Protein AF-A0A7S2PK74-F1 (afdb_monomer_lite)

Secondary structure (DSSP, 8-state):
-----PPPPHHHHHHHHHHHHHHHHHHHHHHH-TTS----GGGGGGGT---S-SSTTSHHHHHHHHHHHHHHHHHHHHHHHHHHHSS---GGG-HHHHHHIIIIIIHHHHHHHHHHHHHH-GGGTTS-HHHHHHHHHHHHHHHHHHHTTTTTHHHHHHHHH-GGGG--

Radius of gyration: 19.79 Å; chains: 1; bounding box: 46×53×51 Å

Structure (mmCIF, N/CA/C/O backbone):
data_AF-A0A7S2PK74-F1
#
_entry.id   AF-A0A7S2PK74-F1
#
loop_
_atom_site.group_PDB
_atom_site.id
_atom_site.type_symbol
_atom_site.label_atom_id
_atom_site.label_alt_id
_atom_site.label_comp_id
_atom_site.label_asym_id
_atom_site.label_entity_id
_atom_site.label_seq_id
_atom_site.pdbx_PDB_ins_code
_atom_site.Cartn_x
_atom_site.Cartn_y
_atom_site.Cartn_z
_atom_site.occupancy
_atom_site.B_iso_or_equiv
_atom_site.auth_seq_id
_atom_site.auth_comp_id
_atom_site.auth_asym_id
_atom_site.auth_atom_id
_atom_site.pdbx_PDB_model_num
ATOM 1 N N . MET A 1 1 ? -8.467 31.136 26.239 1.00 35.56 1 MET A N 1
ATOM 2 C CA . MET A 1 1 ? -8.627 31.002 24.775 1.00 35.56 1 MET A CA 1
ATOM 3 C C . MET A 1 1 ? -8.707 29.522 24.456 1.00 35.56 1 MET A C 1
ATOM 5 O O . MET A 1 1 ? -7.730 28.818 24.667 1.00 35.56 1 MET A O 1
ATOM 9 N N . SER A 1 2 ? -9.886 29.035 24.070 1.00 35.75 2 SER A N 1
ATOM 10 C CA . SER A 1 2 ? -10.046 27.662 23.588 1.00 35.75 2 SER A CA 1
ATOM 11 C C . SER A 1 2 ? -9.623 27.650 22.122 1.00 35.75 2 SER A C 1
ATOM 13 O O . SER A 1 2 ? -10.263 28.296 21.294 1.00 35.75 2 SER A O 1
ATOM 15 N N . PHE A 1 3 ? -8.511 26.985 21.813 1.00 38.66 3 PHE A N 1
ATOM 16 C CA . PHE A 1 3 ? -8.171 26.660 20.434 1.00 38.66 3 PHE A CA 1
ATOM 17 C C . PHE A 1 3 ? -9.100 25.530 20.006 1.00 38.66 3 PHE A C 1
ATOM 19 O O . PHE A 1 3 ? -8.771 24.355 20.139 1.00 38.66 3 PHE A O 1
ATOM 26 N N . ALA A 1 4 ? -10.294 25.890 19.540 1.00 38.31 4 ALA A N 1
ATOM 27 C CA . ALA A 1 4 ? -11.123 24.975 18.780 1.00 38.31 4 ALA A CA 1
ATOM 28 C C . ALA A 1 4 ? -10.419 24.743 17.437 1.00 38.31 4 ALA A C 1
ATOM 30 O O . ALA A 1 4 ? -10.674 25.430 16.448 1.00 38.31 4 ALA A O 1
ATOM 31 N N . THR A 1 5 ? -9.471 23.810 17.414 1.00 45.41 5 THR A N 1
ATOM 32 C CA . THR A 1 5 ? -8.984 23.218 16.175 1.00 45.41 5 THR A CA 1
ATOM 33 C C . THR A 1 5 ? -10.173 22.503 15.553 1.00 45.41 5 THR A C 1
ATOM 35 O O . THR A 1 5 ? -10.608 21.450 16.013 1.00 45.41 5 THR A O 1
ATOM 38 N N . SER A 1 6 ? -10.768 23.131 14.540 1.00 51.22 6 SER A N 1
ATOM 39 C CA . SER A 1 6 ? -11.730 22.447 13.685 1.00 51.22 6 SER A CA 1
ATOM 40 C C . SER A 1 6 ? -11.058 21.176 13.172 1.00 51.22 6 SER A C 1
ATOM 42 O O . SER A 1 6 ? -9.941 21.230 12.655 1.00 51.22 6 SER A O 1
ATOM 44 N N . ALA A 1 7 ? -11.698 20.025 13.393 1.00 55.09 7 ALA A N 1
ATOM 45 C CA . ALA A 1 7 ? -11.178 18.762 12.896 1.00 55.09 7 ALA A CA 1
ATOM 46 C C . ALA A 1 7 ? -10.938 18.909 11.382 1.00 55.09 7 ALA A C 1
ATOM 48 O O . ALA A 1 7 ? -11.832 19.409 10.682 1.00 55.09 7 ALA A O 1
ATOM 49 N N . PRO A 1 8 ? -9.747 18.547 10.869 1.00 58.41 8 PRO A N 1
ATOM 50 C CA . PRO A 1 8 ? -9.475 18.644 9.446 1.00 58.41 8 PRO A CA 1
ATOM 51 C C . PRO A 1 8 ? -10.551 17.875 8.683 1.00 58.41 8 PRO A C 1
ATOM 53 O O . PRO A 1 8 ? -10.979 16.793 9.093 1.00 58.41 8 PRO A O 1
ATOM 56 N N . LYS A 1 9 ? -11.012 18.439 7.564 1.00 75.31 9 LYS A N 1
ATOM 57 C CA . LYS A 1 9 ? -11.934 17.724 6.672 1.00 75.31 9 LYS A CA 1
ATOM 58 C C . LYS A 1 9 ? -11.283 16.388 6.298 1.00 75.31 9 LYS A C 1
ATOM 60 O O . LYS A 1 9 ? -10.078 16.365 6.073 1.00 75.31 9 LYS A O 1
ATOM 65 N N . VAL A 1 10 ? -12.057 15.306 6.174 1.00 78.31 10 VAL A N 1
ATOM 66 C CA . VAL A 1 10 ? -11.538 13.947 5.884 1.00 78.31 10 VAL A CA 1
ATOM 67 C C . VAL A 1 10 ? -10.497 13.949 4.756 1.00 78.31 10 VAL A C 1
ATOM 69 O O . VAL A 1 10 ? -9.440 13.353 4.898 1.00 78.31 10 VAL A O 1
ATOM 72 N N . ALA A 1 11 ? -10.731 14.713 3.684 1.00 81.88 11 ALA A N 1
ATOM 73 C CA . ALA A 1 11 ? -9.772 14.866 2.589 1.00 81.88 11 ALA A CA 1
ATOM 74 C C . ALA A 1 11 ? -8.403 15.434 3.024 1.00 81.88 11 ALA A C 1
ATOM 76 O O . ALA A 1 11 ? -7.372 14.959 2.568 1.00 81.88 11 ALA A O 1
ATOM 77 N N . GLN A 1 12 ? -8.370 16.422 3.923 1.00 85.25 12 GLN A N 1
ATOM 78 C CA . GLN A 1 12 ? -7.120 16.973 4.460 1.00 85.25 12 GLN A CA 1
ATOM 79 C C . GLN A 1 12 ? -6.388 15.954 5.336 1.00 85.25 12 GLN A C 1
ATOM 81 O O . GLN A 1 12 ? -5.168 15.845 5.244 1.00 85.25 12 GLN A O 1
ATOM 86 N N . ALA A 1 13 ? -7.124 15.197 6.153 1.00 86.06 13 ALA A N 1
ATOM 87 C CA . ALA A 1 13 ? -6.547 14.155 6.995 1.00 86.06 13 ALA A CA 1
ATOM 88 C C . ALA A 1 13 ? -5.954 13.013 6.149 1.00 86.06 13 ALA A C 1
ATOM 90 O O . ALA A 1 13 ? -4.824 12.598 6.393 1.00 86.06 13 ALA A O 1
ATOM 91 N N . VAL A 1 14 ? -6.659 12.587 5.093 1.00 88.81 14 VAL A N 1
ATOM 92 C CA . VAL A 1 14 ? -6.168 11.604 4.113 1.00 88.81 14 VAL A CA 1
ATOM 93 C C . VAL A 1 14 ? -4.896 12.099 3.431 1.00 88.81 14 VAL A C 1
ATOM 95 O O . VAL A 1 14 ? -3.909 11.371 3.403 1.00 88.81 14 VAL A O 1
ATOM 98 N N . THR A 1 15 ? -4.878 13.338 2.929 1.00 89.75 15 THR A N 1
ATOM 99 C CA . THR A 1 15 ? -3.690 13.910 2.272 1.00 89.75 15 THR A CA 1
ATOM 100 C C . THR A 1 15 ? -2.495 13.992 3.217 1.00 89.75 15 THR A C 1
ATOM 102 O O . THR A 1 15 ? -1.377 13.676 2.815 1.00 89.75 15 THR A O 1
ATOM 105 N N . ALA A 1 16 ? -2.715 14.391 4.473 1.00 90.06 16 ALA A N 1
ATOM 106 C CA . ALA A 1 16 ? -1.655 14.442 5.472 1.00 90.06 16 ALA A CA 1
ATOM 107 C C . ALA A 1 16 ? -1.081 13.044 5.740 1.00 90.06 16 ALA A C 1
ATOM 109 O O . ALA A 1 16 ? 0.129 12.859 5.639 1.00 90.06 16 ALA A O 1
ATOM 110 N N . THR A 1 17 ? -1.939 12.050 5.992 1.00 90.62 17 THR A N 1
ATOM 111 C CA . THR A 1 17 ? -1.521 10.655 6.198 1.00 90.62 17 THR A CA 1
ATOM 112 C C . THR A 1 17 ? -0.777 10.102 4.986 1.00 90.62 17 THR A C 1
ATOM 114 O O . THR A 1 17 ? 0.286 9.509 5.144 1.00 90.62 17 THR A O 1
ATOM 117 N N . PHE A 1 18 ? -1.282 10.351 3.777 1.00 93.12 18 PHE A N 1
ATOM 118 C CA . PHE A 1 18 ? -0.626 9.959 2.532 1.00 93.12 18 PHE A CA 1
ATOM 119 C C . PHE A 1 18 ? 0.791 10.536 2.427 1.00 93.12 18 PHE A C 1
ATOM 121 O O . PHE A 1 18 ? 1.745 9.796 2.194 1.00 93.12 18 PHE A O 1
ATOM 128 N N . ALA A 1 19 ? 0.952 11.843 2.651 1.00 92.56 19 ALA A N 1
ATOM 129 C CA . ALA A 1 19 ? 2.260 12.491 2.606 1.00 92.56 19 ALA A CA 1
ATOM 130 C C . ALA A 1 19 ? 3.213 11.938 3.678 1.00 92.56 19 ALA A C 1
ATOM 132 O O . ALA A 1 19 ? 4.395 11.718 3.398 1.00 92.56 19 ALA A O 1
ATOM 133 N N . THR A 1 20 ? 2.705 11.674 4.887 1.00 92.69 20 THR A N 1
ATOM 134 C CA . THR A 1 20 ? 3.477 11.042 5.963 1.00 92.69 20 THR A CA 1
ATOM 135 C C . THR A 1 20 ? 3.956 9.654 5.552 1.00 92.69 20 THR A C 1
ATOM 137 O O . THR A 1 20 ? 5.146 9.388 5.685 1.00 92.69 20 THR A O 1
ATOM 140 N N . TYR A 1 21 ? 3.088 8.796 5.013 1.00 90.56 21 TYR A N 1
ATOM 141 C CA . TYR A 1 21 ? 3.475 7.454 4.565 1.00 90.56 21 TYR A CA 1
ATOM 142 C C . TYR A 1 21 ? 4.489 7.491 3.430 1.00 90.56 21 TYR A C 1
ATOM 144 O O . TYR A 1 21 ? 5.529 6.851 3.541 1.00 90.56 21 TYR A O 1
ATOM 152 N N . CYS A 1 22 ? 4.265 8.315 2.405 1.00 91.50 22 CYS A N 1
ATOM 153 C CA . CYS A 1 22 ? 5.227 8.474 1.317 1.00 91.50 22 CYS A CA 1
ATOM 154 C C . CYS A 1 22 ? 6.611 8.902 1.825 1.00 91.50 22 CYS A C 1
ATOM 156 O O . CYS A 1 22 ? 7.632 8.366 1.397 1.00 91.50 22 CYS A O 1
ATOM 158 N N . THR A 1 23 ? 6.649 9.852 2.763 1.00 89.75 23 THR A N 1
ATOM 159 C CA . THR A 1 23 ? 7.903 10.348 3.345 1.00 89.75 23 THR A CA 1
ATOM 160 C C . THR A 1 23 ? 8.568 9.288 4.218 1.00 89.75 23 THR A C 1
ATOM 162 O O . THR A 1 23 ? 9.772 9.068 4.104 1.00 89.75 23 THR A O 1
ATOM 165 N N . ALA A 1 24 ? 7.799 8.617 5.077 1.00 88.38 24 ALA A N 1
ATOM 166 C CA . ALA A 1 24 ? 8.302 7.585 5.973 1.00 88.38 24 ALA A CA 1
ATOM 167 C C . ALA A 1 24 ? 8.867 6.394 5.195 1.00 88.38 24 ALA A C 1
ATOM 169 O O . ALA A 1 24 ? 9.963 5.947 5.518 1.00 88.38 24 ALA A O 1
ATOM 170 N N . ASP A 1 25 ? 8.183 5.937 4.145 1.00 86.75 25 ASP A N 1
ATOM 171 C CA . ASP A 1 25 ? 8.661 4.844 3.297 1.00 86.75 25 ASP A CA 1
ATOM 172 C C . ASP A 1 25 ? 9.900 5.237 2.498 1.00 86.75 25 ASP A C 1
ATOM 174 O O . ASP A 1 25 ? 10.844 4.458 2.379 1.00 86.75 25 ASP A O 1
ATOM 178 N N . PHE A 1 26 ? 9.941 6.452 1.950 1.00 86.88 26 PHE A N 1
ATOM 179 C CA . PHE A 1 26 ? 11.135 6.926 1.257 1.00 86.88 26 PHE A CA 1
ATOM 180 C C . PHE A 1 26 ? 12.346 6.976 2.202 1.00 86.88 26 PHE A C 1
ATOM 182 O O . PHE A 1 26 ? 13.410 6.437 1.886 1.00 86.88 26 PHE A O 1
ATOM 189 N N . LEU A 1 27 ? 12.180 7.576 3.385 1.00 86.81 27 LEU A N 1
ATOM 190 C CA . LEU A 1 27 ? 13.248 7.695 4.378 1.00 86.81 27 LEU A CA 1
ATOM 191 C C . LEU A 1 27 ? 13.661 6.338 4.950 1.00 86.81 27 LEU A C 1
ATOM 193 O O . LEU A 1 27 ? 14.856 6.090 5.103 1.00 86.81 27 LEU A O 1
ATOM 197 N N . SER A 1 28 ? 12.709 5.451 5.245 1.00 84.75 28 SER A N 1
ATOM 198 C CA . SER A 1 28 ? 13.002 4.122 5.788 1.00 84.75 28 SER A CA 1
ATOM 199 C C . SER A 1 28 ? 13.824 3.304 4.800 1.00 84.75 28 SER A C 1
ATOM 201 O O . SER A 1 28 ? 14.842 2.744 5.193 1.00 84.75 28 SER A O 1
ATOM 203 N N . ASN A 1 29 ? 13.477 3.331 3.510 1.00 83.31 29 ASN A N 1
ATOM 204 C CA . ASN A 1 29 ? 14.255 2.675 2.462 1.00 83.31 29 ASN A CA 1
ATOM 205 C C . ASN A 1 29 ? 15.679 3.234 2.370 1.00 83.31 29 ASN A C 1
ATOM 207 O O . ASN A 1 29 ? 16.637 2.470 2.259 1.00 83.31 29 ASN A O 1
ATOM 211 N N . PHE A 1 30 ? 15.831 4.559 2.446 1.00 80.12 30 PHE A N 1
ATOM 212 C CA . PHE A 1 30 ? 17.142 5.205 2.395 1.00 80.12 30 PHE A CA 1
ATOM 213 C C . PHE A 1 30 ? 18.028 4.834 3.594 1.00 80.12 30 PHE A C 1
ATOM 215 O O . PHE A 1 30 ? 19.227 4.618 3.434 1.00 80.12 30 PHE A O 1
ATOM 222 N N . ILE A 1 31 ? 17.439 4.733 4.789 1.00 83.31 31 ILE A N 1
ATOM 223 C CA . ILE A 1 31 ? 18.153 4.402 6.031 1.00 83.31 31 ILE A CA 1
ATOM 224 C C . ILE A 1 31 ? 18.468 2.905 6.121 1.00 83.31 31 ILE A C 1
ATOM 226 O O . ILE A 1 31 ? 19.569 2.538 6.523 1.00 83.31 31 ILE A O 1
ATOM 230 N N . GLN A 1 32 ? 17.513 2.038 5.777 1.00 80.75 32 GLN A N 1
ATOM 231 C CA . GLN A 1 32 ? 17.645 0.583 5.924 1.00 80.75 32 GLN A CA 1
ATOM 232 C C . GLN A 1 32 ? 18.518 -0.038 4.834 1.00 80.75 32 GLN A C 1
ATOM 234 O O . GLN A 1 32 ? 19.197 -1.033 5.084 1.00 80.75 32 GLN A O 1
ATOM 239 N N . HIS A 1 33 ? 18.540 0.557 3.640 1.00 81.31 33 HIS A N 1
ATOM 240 C CA . HIS A 1 33 ? 19.266 0.024 2.490 1.00 81.31 33 HIS A CA 1
ATOM 241 C C . HIS A 1 33 ? 20.234 1.056 1.890 1.00 81.31 33 HIS A C 1
ATOM 243 O O . HIS A 1 33 ? 20.158 1.356 0.696 1.00 81.31 33 HIS A O 1
ATOM 249 N N . PRO A 1 34 ? 21.191 1.587 2.676 1.00 71.75 34 PRO A N 1
ATOM 250 C CA . PRO A 1 34 ? 22.028 2.714 2.259 1.00 71.75 34 PRO A CA 1
ATOM 251 C C . PRO A 1 34 ? 22.946 2.385 1.070 1.00 71.75 34 PRO A C 1
ATOM 253 O O . PRO A 1 34 ? 23.380 3.281 0.350 1.00 71.75 34 PRO A O 1
ATOM 256 N N . THR A 1 35 ? 23.240 1.101 0.843 1.00 75.12 35 THR A N 1
ATOM 257 C CA . THR A 1 35 ? 24.092 0.617 -0.255 1.00 75.12 35 THR A CA 1
ATOM 258 C C . THR A 1 35 ? 23.303 0.106 -1.460 1.00 75.12 35 THR A C 1
ATOM 260 O O . THR A 1 35 ? 23.883 -0.083 -2.531 1.00 75.12 35 THR A O 1
ATOM 263 N N . GLN A 1 36 ? 21.990 -0.104 -1.328 1.00 76.00 36 GLN A N 1
ATOM 264 C CA . GLN A 1 36 ? 21.157 -0.590 -2.422 1.00 76.00 36 GLN A CA 1
ATOM 265 C C . GLN A 1 36 ? 20.718 0.593 -3.285 1.00 76.00 36 GLN A C 1
ATOM 267 O O . GLN A 1 36 ? 20.013 1.501 -2.837 1.00 76.00 36 GLN A O 1
ATOM 272 N N . LYS A 1 37 ? 21.115 0.585 -4.558 1.00 75.38 37 LYS A N 1
ATOM 273 C CA . LYS A 1 37 ? 20.616 1.553 -5.539 1.00 75.38 37 LYS A CA 1
ATOM 274 C C . LYS A 1 37 ? 19.171 1.200 -5.896 1.00 75.38 37 LYS A C 1
ATOM 276 O O . LYS A 1 37 ? 18.925 0.482 -6.855 1.00 75.38 37 LYS A O 1
ATOM 281 N N . MET A 1 38 ? 18.227 1.660 -5.078 1.00 80.81 38 MET A N 1
ATOM 282 C CA . MET A 1 38 ? 16.802 1.572 -5.392 1.00 80.81 38 MET A CA 1
ATOM 283 C C . MET A 1 38 ? 16.446 2.551 -6.511 1.00 80.81 38 MET A C 1
ATOM 285 O O . MET A 1 38 ? 16.879 3.706 -6.475 1.00 80.81 38 MET A O 1
ATOM 289 N N . ASP A 1 39 ? 15.648 2.081 -7.468 1.00 85.56 39 ASP A N 1
ATOM 290 C CA . ASP A 1 39 ? 15.118 2.897 -8.553 1.00 85.56 39 ASP A CA 1
ATOM 291 C C . ASP A 1 39 ? 13.824 3.601 -8.117 1.00 85.56 39 ASP A C 1
ATOM 293 O O . ASP A 1 39 ? 12.786 2.965 -7.922 1.00 85.56 39 ASP A O 1
ATOM 297 N N . TYR A 1 40 ? 13.879 4.922 -7.958 1.00 86.25 40 TYR A N 1
ATOM 298 C CA . TYR A 1 40 ? 12.721 5.776 -7.677 1.00 86.25 40 TYR A CA 1
ATOM 299 C C . TYR A 1 40 ? 12.124 6.394 -8.954 1.00 86.25 40 TYR A C 1
ATOM 301 O O . TYR A 1 40 ? 11.330 7.340 -8.892 1.00 86.25 40 TYR A O 1
ATOM 309 N N . GLY A 1 41 ? 12.490 5.874 -10.121 1.00 88.88 41 GLY A N 1
ATOM 310 C CA . GLY A 1 41 ? 12.039 6.341 -11.418 1.00 88.88 41 GLY A CA 1
ATOM 311 C C . GLY A 1 41 ? 12.367 7.803 -11.652 1.00 88.88 41 GLY A C 1
ATOM 312 O O . GLY A 1 41 ? 13.494 8.227 -11.412 1.00 88.88 41 GLY A O 1
ATOM 313 N N . PHE A 1 42 ? 11.380 8.609 -12.053 1.00 87.31 42 PHE A N 1
ATOM 314 C CA . PHE A 1 42 ? 11.590 10.045 -12.278 1.00 87.31 42 PHE A CA 1
ATOM 315 C C . PHE A 1 42 ? 12.197 10.781 -11.067 1.00 87.31 42 PHE A C 1
ATOM 317 O O . PHE A 1 42 ? 12.851 11.810 -11.243 1.00 87.31 42 PHE A O 1
ATOM 324 N N . LEU A 1 43 ? 12.025 10.266 -9.839 1.00 86.62 43 LEU A N 1
ATOM 325 C CA . LEU A 1 43 ? 12.618 10.886 -8.654 1.00 86.62 43 LEU A CA 1
ATOM 326 C C . LEU A 1 43 ? 14.145 10.722 -8.578 1.00 86.62 43 LEU A C 1
ATOM 328 O O . LEU A 1 43 ? 14.802 11.515 -7.899 1.00 86.62 43 LEU A O 1
ATOM 332 N N . ASN A 1 44 ? 14.728 9.761 -9.303 1.00 85.81 44 ASN A N 1
ATOM 333 C CA . ASN A 1 44 ? 16.179 9.577 -9.377 1.00 85.81 44 ASN A CA 1
ATOM 334 C C . ASN A 1 44 ? 16.888 10.832 -9.902 1.00 85.81 44 ASN A C 1
ATOM 336 O O . ASN A 1 44 ? 17.963 11.171 -9.405 1.00 85.81 44 ASN A O 1
ATOM 340 N N . SER A 1 45 ? 16.268 11.574 -10.829 1.00 86.69 45 SER A N 1
ATOM 341 C CA . SER A 1 45 ? 16.837 12.817 -11.362 1.00 86.69 45 SER A CA 1
ATOM 342 C C . SER A 1 45 ? 17.064 13.880 -10.282 1.00 86.69 45 SER A C 1
ATOM 344 O O . SER A 1 45 ? 18.048 14.612 -10.355 1.00 86.69 45 SER A O 1
ATOM 346 N N . PHE A 1 46 ? 16.220 13.940 -9.244 1.00 84.19 46 PHE A N 1
ATOM 347 C CA . PHE A 1 46 ? 16.376 14.910 -8.147 1.00 84.19 46 PHE A CA 1
ATOM 348 C C . PHE A 1 46 ? 17.517 14.565 -7.185 1.00 84.19 46 PHE A C 1
ATOM 350 O O . PHE A 1 46 ? 17.981 15.434 -6.452 1.00 84.19 46 PHE A O 1
ATOM 357 N N . ILE A 1 47 ? 17.985 13.315 -7.192 1.00 82.81 47 ILE A N 1
ATOM 358 C CA . ILE A 1 47 ? 19.096 12.832 -6.358 1.00 82.81 47 ILE A CA 1
ATOM 359 C C . ILE A 1 47 ? 20.347 12.497 -7.184 1.00 82.81 47 ILE A C 1
ATOM 361 O O . ILE A 1 47 ? 21.250 11.821 -6.691 1.00 82.81 47 ILE A O 1
ATOM 365 N N . GLY A 1 48 ? 20.405 12.961 -8.439 1.00 82.12 48 GLY A N 1
ATOM 366 C CA . GLY A 1 48 ? 21.560 12.796 -9.327 1.00 82.12 48 GLY A CA 1
ATOM 367 C C . GLY A 1 48 ? 21.808 11.356 -9.783 1.00 82.12 48 GLY A C 1
ATOM 368 O O . GLY A 1 48 ? 22.953 10.986 -10.034 1.00 82.12 48 GLY A O 1
ATOM 369 N N . ARG A 1 49 ? 20.762 10.526 -9.848 1.00 83.88 49 ARG A N 1
ATOM 370 C CA . ARG A 1 49 ? 20.830 9.136 -10.319 1.00 83.88 49 ARG A CA 1
ATOM 371 C C . ARG A 1 49 ? 20.200 8.999 -11.704 1.00 83.88 49 ARG A C 1
ATOM 373 O O . ARG A 1 49 ? 19.306 9.762 -12.067 1.00 83.88 49 ARG A O 1
ATOM 380 N N . GLU A 1 50 ? 20.661 8.005 -12.457 1.00 85.62 50 GLU A N 1
ATOM 381 C CA . GLU A 1 50 ? 20.063 7.643 -13.743 1.00 85.62 50 GLU A CA 1
ATOM 382 C C . GLU A 1 50 ? 18.624 7.146 -13.552 1.00 85.62 50 GLU A C 1
ATOM 384 O O . GLU A 1 50 ? 18.292 6.512 -12.546 1.00 85.62 50 GLU A O 1
ATOM 389 N N . VAL A 1 51 ? 17.761 7.475 -14.512 1.00 87.69 51 VAL A N 1
ATOM 390 C CA . VAL A 1 51 ? 16.368 7.023 -14.558 1.00 87.69 51 VAL A CA 1
ATOM 391 C C . VAL A 1 51 ? 16.310 5.854 -15.533 1.00 87.69 51 VAL A C 1
ATOM 393 O O . VAL A 1 51 ? 16.510 6.064 -16.726 1.00 87.69 51 VAL A O 1
ATOM 396 N N . ASP A 1 52 ? 16.053 4.648 -15.029 1.00 84.81 52 ASP A N 1
ATOM 397 C CA . ASP A 1 52 ? 15.833 3.464 -15.870 1.00 84.81 52 ASP A CA 1
ATOM 398 C C . ASP A 1 52 ? 14.383 3.447 -16.376 1.00 84.81 52 ASP A C 1
ATOM 400 O O . ASP A 1 52 ? 14.119 3.550 -17.574 1.00 84.81 52 ASP A O 1
ATOM 404 N N . GLN A 1 53 ? 13.420 3.455 -15.447 1.00 84.81 53 GLN A N 1
ATOM 405 C CA . GLN A 1 53 ? 11.992 3.527 -15.759 1.00 84.81 53 GLN A CA 1
ATOM 406 C C . GLN A 1 53 ? 11.372 4.838 -15.261 1.00 84.81 53 GLN A C 1
ATOM 408 O O . GLN A 1 53 ? 11.689 5.300 -14.171 1.00 84.81 53 GLN A O 1
ATOM 413 N N . PRO A 1 54 ? 10.432 5.463 -15.992 1.00 84.88 54 PRO A N 1
ATOM 414 C CA . P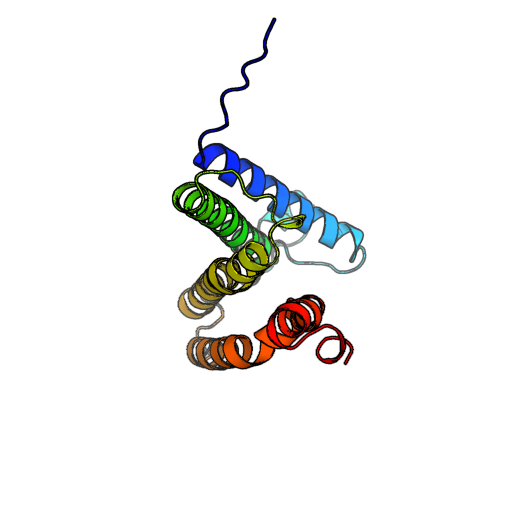RO A 1 54 ? 9.848 6.728 -15.552 1.00 84.88 54 PRO A CA 1
ATOM 415 C C . PRO A 1 54 ? 8.941 6.572 -14.321 1.00 84.88 54 PRO A C 1
ATOM 417 O O . PRO A 1 54 ? 8.913 7.464 -13.474 1.00 84.88 54 PRO A O 1
ATOM 420 N N . PHE A 1 55 ? 8.198 5.463 -14.204 1.00 87.19 55 PHE A N 1
ATOM 421 C CA . PHE A 1 55 ? 7.254 5.250 -13.099 1.00 87.19 55 PHE A CA 1
ATOM 422 C C . PHE A 1 55 ? 6.926 3.772 -12.844 1.00 87.19 55 PHE A C 1
ATOM 424 O O . PHE A 1 55 ? 7.076 3.301 -11.720 1.00 87.19 55 PHE A O 1
ATOM 431 N N . TRP A 1 56 ? 6.484 3.029 -13.858 1.00 86.50 56 TRP A N 1
ATOM 432 C CA . TRP A 1 56 ? 6.079 1.629 -13.695 1.00 86.50 56 TRP A CA 1
ATOM 433 C C . TRP A 1 56 ? 7.256 0.720 -13.335 1.00 86.50 56 TRP A C 1
ATOM 435 O O . TRP A 1 56 ? 8.323 0.824 -13.931 1.00 86.50 56 TRP A O 1
ATOM 445 N N . GLY A 1 57 ? 7.055 -0.169 -12.361 1.00 83.62 57 GLY A N 1
ATOM 446 C CA . GLY A 1 57 ? 8.098 -1.046 -11.823 1.00 83.62 57 GLY A CA 1
ATOM 447 C C . GLY A 1 57 ? 9.065 -0.361 -10.850 1.00 83.62 57 GLY A C 1
ATOM 448 O O . GLY A 1 57 ? 9.997 -1.002 -10.375 1.00 83.62 57 GLY A O 1
ATOM 449 N N . THR A 1 58 ? 8.854 0.920 -10.526 1.00 89.56 58 THR A N 1
ATOM 450 C CA . THR A 1 58 ? 9.764 1.693 -9.664 1.00 89.56 58 THR A CA 1
ATOM 451 C C . THR A 1 58 ? 9.320 1.675 -8.203 1.00 89.56 58 THR A C 1
ATOM 453 O O . THR A 1 58 ? 8.147 1.462 -7.869 1.00 89.56 58 THR A O 1
ATOM 456 N N . ARG A 1 59 ? 10.242 2.008 -7.294 1.00 88.19 59 ARG A N 1
ATOM 457 C CA . ARG A 1 59 ? 9.933 2.180 -5.869 1.00 88.19 59 ARG A CA 1
ATOM 458 C C . ARG A 1 59 ? 8.932 3.309 -5.635 1.00 88.19 59 ARG A C 1
ATOM 460 O O . ARG A 1 59 ? 8.116 3.209 -4.729 1.00 88.19 59 ARG A O 1
ATOM 467 N N . THR A 1 60 ? 8.940 4.342 -6.473 1.00 88.75 60 THR A N 1
ATOM 468 C CA . THR A 1 60 ? 7.998 5.467 -6.384 1.00 88.75 60 THR A CA 1
ATOM 469 C C . THR A 1 60 ? 6.563 5.039 -6.659 1.00 88.75 60 THR A C 1
ATOM 471 O O . THR A 1 60 ? 5.666 5.422 -5.909 1.00 88.75 60 THR A O 1
ATOM 474 N N . GLN A 1 61 ? 6.332 4.200 -7.673 1.00 90.75 61 GLN A N 1
ATOM 475 C CA . GLN A 1 61 ? 5.008 3.620 -7.922 1.00 90.75 61 GLN A CA 1
ATOM 476 C C . GLN A 1 61 ? 4.534 2.803 -6.718 1.00 90.75 61 GLN A C 1
ATOM 478 O O . GLN A 1 61 ? 3.384 2.943 -6.302 1.00 90.75 61 GLN A O 1
ATOM 483 N N . HIS A 1 62 ? 5.415 1.980 -6.146 1.00 87.62 62 HIS A N 1
ATOM 484 C CA . HIS A 1 62 ? 5.089 1.184 -4.967 1.00 87.62 62 HIS A CA 1
ATOM 485 C C . HIS A 1 62 ? 4.721 2.058 -3.763 1.00 87.62 62 HIS A C 1
ATOM 487 O O . HIS A 1 62 ? 3.649 1.879 -3.191 1.00 87.62 62 HIS A O 1
ATOM 493 N N . ILE A 1 63 ? 5.565 3.038 -3.422 1.00 89.94 63 ILE A N 1
ATOM 494 C CA . ILE A 1 63 ? 5.345 3.947 -2.290 1.00 89.94 63 ILE A CA 1
ATOM 495 C C . ILE A 1 63 ? 4.019 4.690 -2.452 1.00 89.94 63 ILE A C 1
ATOM 497 O O . ILE A 1 63 ? 3.184 4.657 -1.557 1.00 89.94 63 ILE A O 1
ATOM 501 N N . ILE A 1 64 ? 3.793 5.326 -3.604 1.00 91.06 64 ILE A N 1
ATOM 502 C CA . ILE A 1 64 ? 2.578 6.116 -3.839 1.00 91.06 64 ILE A CA 1
ATOM 503 C C . ILE A 1 64 ? 1.335 5.221 -3.847 1.00 91.06 64 ILE A C 1
ATOM 505 O O . ILE A 1 64 ? 0.317 5.583 -3.256 1.00 91.06 64 ILE A O 1
ATOM 509 N N . GLY A 1 65 ? 1.408 4.059 -4.498 1.00 88.25 65 GLY A N 1
ATOM 510 C CA . GLY A 1 65 ? 0.292 3.122 -4.582 1.00 88.25 65 GLY A CA 1
ATOM 511 C C . GLY A 1 65 ? -0.119 2.591 -3.213 1.00 88.25 65 GLY A C 1
ATOM 512 O O . GLY A 1 65 ? -1.279 2.726 -2.820 1.00 88.25 65 GLY A O 1
ATOM 513 N N . VAL A 1 66 ? 0.838 2.059 -2.450 1.00 86.25 66 VAL A N 1
ATOM 514 C CA . VAL A 1 66 ? 0.585 1.506 -1.114 1.00 86.25 66 VAL A CA 1
ATOM 515 C C . VAL A 1 66 ? 0.163 2.604 -0.138 1.00 86.25 66 VAL A C 1
ATOM 517 O O . VAL A 1 66 ? -0.873 2.463 0.510 1.00 86.25 66 VAL A O 1
ATOM 520 N N . ALA A 1 67 ? 0.885 3.728 -0.073 1.00 89.44 67 ALA A N 1
ATOM 521 C CA . ALA A 1 67 ? 0.542 4.840 0.816 1.00 89.44 67 ALA A CA 1
ATOM 522 C C . ALA A 1 67 ? -0.853 5.408 0.525 1.00 89.44 67 ALA A C 1
ATOM 524 O O . ALA A 1 67 ? -1.596 5.729 1.454 1.00 89.44 67 ALA A O 1
ATOM 525 N N . GLY A 1 68 ? -1.221 5.521 -0.755 1.00 88.75 68 GLY A N 1
ATOM 526 C CA . GLY A 1 68 ? -2.538 5.990 -1.181 1.00 88.75 68 GLY A CA 1
ATOM 527 C C . GLY A 1 68 ? -3.648 5.055 -0.720 1.00 88.75 68 GLY A C 1
ATOM 528 O O . GLY A 1 68 ? -4.610 5.499 -0.089 1.00 88.75 68 GLY A O 1
ATOM 529 N N . CYS A 1 69 ? -3.493 3.756 -0.977 1.00 88.44 69 CYS A N 1
ATOM 530 C CA . CYS A 1 69 ? -4.451 2.749 -0.537 1.00 88.44 69 CYS A CA 1
ATOM 531 C C . CYS A 1 69 ? -4.601 2.738 0.982 1.00 88.44 69 CYS A C 1
ATOM 533 O O . CYS A 1 69 ? -5.730 2.837 1.457 1.00 88.44 69 CYS A O 1
ATOM 535 N N . LEU A 1 70 ? -3.492 2.711 1.727 1.00 86.50 70 LEU A N 1
ATOM 536 C CA . LEU A 1 70 ? -3.504 2.709 3.190 1.00 86.50 70 LEU A CA 1
ATOM 537 C C . LEU A 1 70 ? -4.194 3.951 3.759 1.00 86.50 70 LEU A C 1
ATOM 539 O O . LEU A 1 70 ? -5.099 3.825 4.582 1.00 86.50 70 LEU A O 1
ATOM 543 N N . ALA A 1 71 ? -3.840 5.146 3.276 1.00 89.06 71 ALA A N 1
ATOM 544 C CA . ALA A 1 71 ? -4.451 6.387 3.744 1.00 89.06 71 ALA A CA 1
ATOM 545 C C . ALA A 1 71 ? -5.968 6.405 3.493 1.00 89.06 71 ALA A C 1
ATOM 547 O O . ALA A 1 71 ? -6.744 6.767 4.377 1.00 89.06 71 ALA A O 1
ATOM 548 N N . ILE A 1 72 ? -6.420 5.977 2.311 1.00 88.75 72 ILE A N 1
ATOM 549 C CA . ILE A 1 72 ? -7.854 5.910 2.004 1.00 88.75 72 ILE A CA 1
ATOM 550 C C . ILE A 1 72 ? -8.552 4.898 2.915 1.00 88.75 72 ILE A C 1
ATOM 552 O O . ILE A 1 72 ? -9.610 5.203 3.473 1.00 88.75 72 ILE A O 1
ATOM 556 N N . THR A 1 73 ? -7.982 3.706 3.086 1.00 89.06 73 THR A N 1
ATOM 557 C CA . THR A 1 73 ? -8.603 2.633 3.871 1.00 89.06 73 T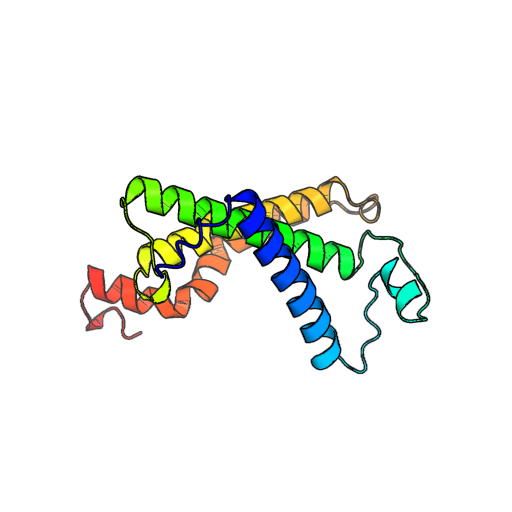HR A CA 1
ATOM 558 C C . THR A 1 73 ? -8.667 2.957 5.358 1.00 89.06 73 THR A C 1
ATOM 560 O O . THR A 1 73 ? -9.691 2.681 5.980 1.00 89.06 73 THR A O 1
ATOM 563 N N . ASP A 1 74 ? -7.640 3.604 5.910 1.00 86.88 74 ASP A N 1
ATOM 564 C CA . ASP A 1 74 ? -7.572 4.034 7.312 1.00 86.88 74 ASP A CA 1
ATOM 565 C C . ASP A 1 74 ? -8.656 5.050 7.655 1.00 86.88 74 ASP A C 1
ATOM 567 O O . ASP A 1 74 ? -9.409 4.878 8.616 1.00 86.88 74 ASP A O 1
ATOM 571 N N . HIS A 1 75 ? -8.787 6.098 6.846 1.00 87.88 75 HIS A N 1
ATOM 572 C CA . HIS A 1 75 ? -9.793 7.130 7.096 1.00 87.88 75 HIS A CA 1
ATOM 573 C C . HIS A 1 75 ? -11.211 6.641 6.779 1.00 87.88 75 HIS A C 1
ATOM 575 O O . HIS A 1 75 ? -12.160 7.009 7.474 1.00 87.88 75 HIS A O 1
ATOM 581 N N . THR A 1 76 ? -11.374 5.770 5.778 1.00 87.06 76 THR A N 1
ATOM 582 C CA . THR A 1 76 ? -12.681 5.180 5.442 1.00 87.06 76 THR A CA 1
ATOM 583 C C . THR A 1 76 ? -13.181 4.266 6.556 1.00 87.06 76 THR A C 1
ATOM 585 O O . THR A 1 76 ? -14.342 4.371 6.964 1.00 87.06 76 THR A O 1
ATOM 588 N N . SER A 1 77 ? -12.324 3.389 7.082 1.00 86.56 77 SER A N 1
ATOM 589 C CA . SER A 1 77 ? -12.706 2.476 8.158 1.00 86.56 77 SER A CA 1
ATOM 590 C C . SER A 1 77 ? -13.017 3.234 9.448 1.00 86.56 77 SER A C 1
ATOM 592 O O . SER A 1 77 ? -14.045 2.966 10.070 1.00 86.56 77 SER A O 1
ATOM 594 N N . GLN A 1 78 ? -12.212 4.239 9.815 1.00 84.88 78 GLN A N 1
ATOM 595 C CA . GLN A 1 78 ? -12.471 5.073 10.989 1.00 84.88 78 GLN A CA 1
ATOM 596 C C . GLN A 1 78 ? -13.803 5.815 10.869 1.00 84.88 78 GLN A C 1
ATOM 598 O O . GLN A 1 78 ? -14.595 5.787 11.812 1.00 84.88 78 GLN A O 1
ATOM 603 N N . ALA A 1 79 ? -14.101 6.405 9.708 1.00 85.56 79 ALA A N 1
ATOM 604 C CA . ALA A 1 79 ? -15.375 7.080 9.469 1.0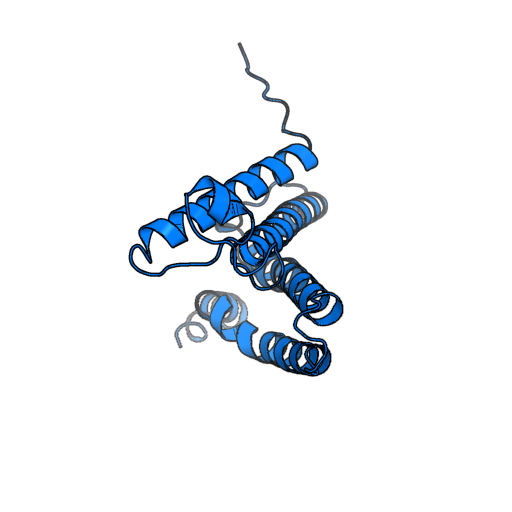0 85.56 79 ALA A CA 1
ATOM 605 C C . ALA A 1 79 ? -16.571 6.117 9.578 1.00 85.56 79 ALA A C 1
ATOM 607 O O . ALA A 1 79 ? -17.593 6.444 10.193 1.00 85.56 79 ALA A O 1
ATOM 608 N N . LEU A 1 80 ? -16.453 4.908 9.021 1.00 85.31 80 LEU A N 1
ATOM 609 C CA . LEU A 1 80 ? -17.498 3.885 9.109 1.00 85.31 80 LEU A CA 1
ATOM 610 C C . LEU A 1 80 ? -17.696 3.403 10.543 1.00 85.31 80 LEU A C 1
ATOM 612 O O . LEU A 1 80 ? -18.828 3.366 11.031 1.00 85.31 80 LEU A O 1
ATOM 616 N N . PHE A 1 81 ? -16.616 3.094 11.253 1.00 84.94 81 PHE A N 1
ATOM 617 C CA . PHE A 1 81 ? -16.696 2.676 12.644 1.00 84.94 81 PHE A CA 1
ATOM 618 C C . PHE A 1 81 ? -17.255 3.774 13.541 1.00 84.94 81 PHE A C 1
ATOM 620 O O . PHE A 1 81 ? -18.115 3.490 14.372 1.00 84.94 81 PHE A O 1
ATOM 627 N N . GLN A 1 82 ? -16.864 5.029 13.341 1.00 84.38 82 GLN A N 1
ATOM 628 C CA . GLN A 1 82 ? -17.438 6.151 14.077 1.00 84.38 82 GLN A CA 1
ATOM 629 C C . GLN A 1 82 ? -18.942 6.282 13.814 1.00 84.38 82 GLN A C 1
ATOM 631 O O . GLN A 1 82 ? -19.716 6.516 14.743 1.00 84.38 82 GLN A O 1
ATOM 636 N N . LYS A 1 83 ? -19.396 6.058 12.574 1.00 84.25 83 LYS A N 1
ATOM 637 C CA . LYS A 1 83 ? -20.826 6.071 12.234 1.00 84.25 83 LYS A CA 1
ATOM 638 C C . LYS A 1 83 ? -21.602 4.934 12.903 1.00 84.25 83 LYS A C 1
ATOM 640 O O . LYS A 1 83 ? -22.744 5.168 13.315 1.00 84.25 83 LYS A O 1
ATOM 645 N N . VAL A 1 84 ? -21.012 3.742 12.999 1.00 82.69 84 VAL A N 1
ATOM 646 C CA . VAL A 1 84 ? -21.628 2.544 13.598 1.00 82.69 84 VAL A CA 1
ATOM 647 C C . VAL A 1 84 ? -21.629 2.626 15.124 1.00 82.69 84 VAL A C 1
ATOM 649 O O . VAL A 1 84 ? -22.680 2.507 15.744 1.00 82.69 84 VAL A O 1
ATOM 652 N N . PHE A 1 85 ? -20.474 2.889 15.735 1.00 82.75 85 PHE A N 1
ATOM 653 C CA . PHE A 1 85 ? -20.288 2.875 17.188 1.00 82.75 85 PHE A CA 1
ATOM 654 C C . PHE A 1 85 ? -20.562 4.221 17.866 1.00 82.75 85 PHE A C 1
ATOM 656 O O . PHE A 1 85 ? -20.507 4.301 19.092 1.00 82.75 85 PHE A O 1
ATOM 663 N N . LYS A 1 86 ? -20.844 5.276 17.088 1.00 83.75 86 LYS A N 1
ATOM 664 C CA . LYS A 1 86 ? -21.112 6.649 17.561 1.00 83.75 86 LYS A CA 1
ATOM 665 C C . LYS A 1 86 ? -19.995 7.244 18.428 1.00 83.75 86 LYS A C 1
ATOM 667 O O . LYS A 1 86 ? -20.240 8.164 19.202 1.00 83.75 86 LYS A O 1
ATOM 672 N N . LYS A 1 87 ? -18.770 6.731 18.299 1.00 79.56 87 LYS A N 1
ATOM 673 C CA . LYS A 1 87 ? -17.579 7.189 19.021 1.00 79.56 87 LYS A CA 1
ATOM 674 C C . LYS A 1 87 ? -16.332 6.998 18.172 1.00 79.56 87 LYS A C 1
ATOM 676 O O . LYS A 1 87 ? -16.292 6.100 17.332 1.00 79.56 87 LYS A O 1
ATOM 681 N N . GLU A 1 88 ? -15.312 7.803 18.428 1.00 77.25 88 GLU A N 1
ATOM 682 C CA . GLU A 1 88 ? -13.986 7.569 17.861 1.00 77.25 88 GLU A CA 1
ATOM 683 C C . GLU A 1 88 ? -13.395 6.274 18.429 1.00 77.25 88 GLU A C 1
ATOM 685 O O . GLU A 1 88 ? -13.487 5.995 19.632 1.00 77.25 88 GLU A O 1
ATOM 690 N N . LEU A 1 89 ? -12.817 5.451 17.552 1.00 76.50 89 LEU A N 1
ATOM 691 C CA . LEU A 1 89 ? -12.183 4.204 17.953 1.00 76.50 89 LEU A CA 1
ATOM 692 C C . LEU A 1 89 ? -10.678 4.386 18.085 1.00 76.50 89 LEU A C 1
ATOM 694 O O . LEU A 1 89 ? -9.972 4.675 17.127 1.00 76.50 89 LEU A O 1
ATOM 698 N N . CYS A 1 90 ? -10.177 4.092 19.279 1.00 80.25 90 CYS A N 1
ATOM 699 C CA . CYS A 1 90 ? -8.777 3.760 19.460 1.00 80.25 90 CYS A CA 1
ATOM 700 C C . CYS A 1 90 ? -8.599 2.278 19.112 1.00 80.25 90 CYS A C 1
ATOM 702 O O . CYS A 1 90 ? -9.070 1.410 19.858 1.00 80.25 90 CYS A O 1
ATOM 704 N N . PHE A 1 91 ? -7.934 1.983 17.993 1.00 73.31 91 PHE A N 1
ATOM 705 C CA . PHE A 1 91 ? -7.695 0.604 17.554 1.00 73.31 91 PHE A CA 1
ATOM 706 C C . PHE A 1 91 ? -6.917 -0.220 18.587 1.00 73.31 91 PHE A C 1
ATOM 708 O O . PHE A 1 91 ? -7.271 -1.371 18.826 1.00 73.31 91 PHE A O 1
ATOM 715 N N . ALA A 1 92 ? -5.977 0.397 19.314 1.00 70.94 92 ALA A N 1
ATOM 716 C CA . ALA A 1 92 ? -5.251 -0.256 20.409 1.00 70.94 92 ALA A CA 1
ATOM 717 C C . ALA A 1 92 ? -6.167 -0.751 21.546 1.00 70.94 92 ALA A C 1
ATOM 719 O O . ALA A 1 92 ? -5.835 -1.699 22.251 1.00 70.94 92 ALA A O 1
ATOM 720 N N . LYS A 1 93 ? -7.339 -0.128 21.725 1.00 74.62 93 LYS A N 1
ATOM 721 C CA . LYS A 1 93 ? -8.337 -0.511 22.738 1.00 74.62 93 LYS A CA 1
ATOM 722 C C . LYS A 1 93 ? -9.511 -1.303 22.154 1.00 74.62 93 LYS A C 1
ATOM 724 O O . LYS A 1 93 ? -10.412 -1.689 22.896 1.00 74.62 93 LYS A O 1
ATOM 729 N N . SER A 1 94 ? -9.525 -1.532 20.841 1.00 75.69 94 SER A N 1
ATOM 730 C CA . SER A 1 94 ? -10.663 -2.101 20.110 1.00 75.69 94 SER A CA 1
ATOM 731 C C . SER A 1 94 ? -10.202 -3.234 19.186 1.00 75.69 94 SER A C 1
ATOM 733 O O . SER A 1 94 ? -10.309 -3.102 17.968 1.00 75.69 94 SER A O 1
ATOM 735 N N . PRO A 1 95 ? -9.707 -4.360 19.738 1.00 73.81 95 PRO A N 1
ATOM 736 C CA . PRO A 1 95 ? -9.050 -5.414 18.962 1.00 73.81 95 PRO A CA 1
ATOM 737 C C . PRO A 1 95 ? -9.930 -5.987 17.845 1.00 73.81 95 PRO A C 1
ATOM 739 O O . PRO A 1 95 ? -9.441 -6.206 16.749 1.00 73.81 95 PRO A O 1
ATOM 742 N N . ALA A 1 96 ? -11.240 -6.146 18.061 1.00 72.31 96 ALA A N 1
ATOM 743 C CA . ALA A 1 96 ? -12.143 -6.618 17.006 1.00 72.31 96 ALA A CA 1
ATOM 744 C C . ALA A 1 96 ? -12.260 -5.626 15.832 1.00 72.31 96 ALA A C 1
ATOM 746 O O . ALA A 1 96 ? -12.252 -6.031 14.674 1.00 72.31 96 ALA A O 1
ATOM 747 N N . ALA A 1 97 ? -12.332 -4.323 16.122 1.00 75.69 97 ALA A N 1
ATOM 748 C CA . ALA 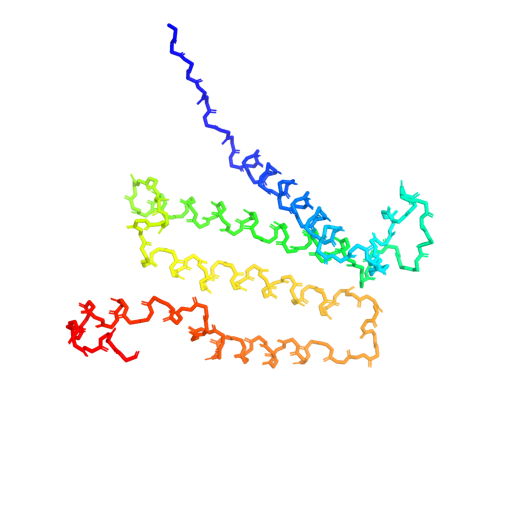A 1 97 ? -12.365 -3.294 15.087 1.00 75.69 97 ALA A CA 1
ATOM 749 C C . ALA A 1 97 ? -11.010 -3.157 14.382 1.00 75.69 97 ALA A C 1
ATOM 751 O O . ALA A 1 97 ? -10.979 -2.912 13.184 1.00 75.69 97 ALA A O 1
ATOM 752 N N . PHE A 1 98 ? -9.903 -3.360 15.103 1.00 75.94 98 PHE A N 1
ATOM 753 C CA . PHE A 1 98 ? -8.568 -3.433 14.515 1.00 75.94 98 PHE A CA 1
ATOM 754 C C . PHE A 1 98 ? -8.435 -4.629 13.565 1.00 75.94 98 PHE A C 1
ATOM 756 O O . PHE A 1 98 ? -7.966 -4.467 12.448 1.00 75.94 98 PHE A O 1
ATOM 763 N N . VAL A 1 99 ? -8.927 -5.808 13.955 1.00 74.50 99 VAL A N 1
ATOM 764 C CA . VAL A 1 99 ? -8.930 -6.990 13.080 1.00 74.50 99 VAL A CA 1
ATOM 765 C C . VAL A 1 99 ? -9.773 -6.748 11.830 1.00 74.50 99 VAL A C 1
ATOM 767 O O . VAL A 1 99 ? -9.305 -6.986 10.721 1.00 74.50 99 VAL A O 1
ATOM 770 N N . ALA A 1 100 ? -10.982 -6.205 11.987 1.00 75.44 100 ALA A N 1
ATOM 771 C CA . ALA A 1 100 ? -11.837 -5.861 10.853 1.00 75.44 100 ALA A CA 1
ATOM 772 C C . ALA A 1 100 ? -11.206 -4.792 9.945 1.00 75.44 100 ALA A C 1
ATOM 774 O O . ALA A 1 100 ? -11.298 -4.901 8.725 1.00 75.44 100 ALA A O 1
ATOM 775 N N . HIS A 1 101 ? -10.546 -3.782 10.522 1.00 81.12 101 HIS A N 1
ATOM 776 C CA . HIS A 1 101 ? -9.787 -2.772 9.781 1.00 81.12 101 HIS A CA 1
ATOM 777 C C . HIS A 1 101 ? -8.713 -3.420 8.907 1.00 81.12 101 HIS A C 1
ATOM 779 O O . HIS A 1 101 ? -8.719 -3.282 7.683 1.00 81.12 101 HIS A O 1
ATOM 785 N N . THR A 1 102 ? -7.832 -4.188 9.538 1.00 72.44 102 THR A N 1
ATOM 786 C CA . THR A 1 102 ? -6.681 -4.801 8.880 1.00 72.44 102 THR A CA 1
ATOM 787 C C . THR A 1 102 ? -7.111 -5.841 7.847 1.00 72.44 102 THR A C 1
ATOM 789 O O . THR A 1 102 ? -6.604 -5.840 6.728 1.00 72.44 102 THR A O 1
ATOM 792 N N . PHE A 1 103 ? -8.085 -6.699 8.164 1.00 73.62 103 PHE A N 1
ATOM 793 C CA . PHE A 1 103 ? -8.472 -7.770 7.247 1.00 73.62 103 PHE A CA 1
ATOM 794 C C . PHE A 1 103 ? -9.361 -7.298 6.107 1.00 73.62 103 PHE A C 1
ATOM 796 O O . PHE A 1 103 ? -9.243 -7.810 5.007 1.00 73.62 103 PHE A O 1
AT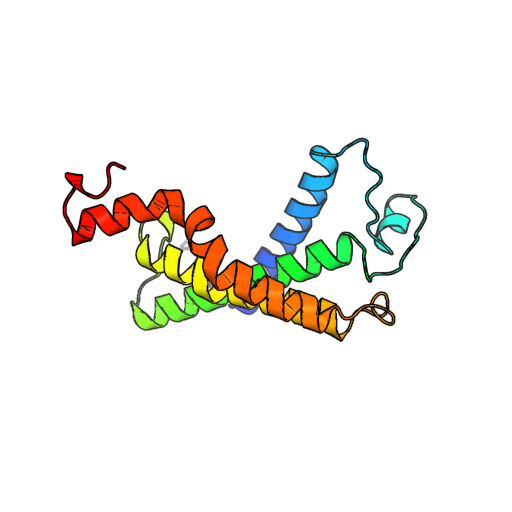OM 803 N N . LEU A 1 104 ? -10.290 -6.373 6.347 1.00 77.38 104 LEU A N 1
ATOM 804 C CA . LEU A 1 104 ? -11.255 -5.998 5.313 1.00 77.38 104 LEU A CA 1
ATOM 805 C C . LEU A 1 104 ? -10.772 -4.786 4.534 1.00 77.38 104 LEU A C 1
ATOM 807 O O . LEU A 1 104 ? -10.767 -4.811 3.307 1.00 77.38 104 LEU A O 1
ATOM 811 N N . PHE A 1 105 ? -10.358 -3.727 5.226 1.00 81.94 105 PHE A N 1
ATOM 812 C CA . PHE A 1 105 ? -10.049 -2.459 4.576 1.00 81.94 105 PHE A CA 1
ATOM 813 C C . PHE A 1 105 ? -8.652 -2.476 3.968 1.00 81.94 105 PHE A C 1
ATOM 815 O O . PHE A 1 105 ? -8.532 -2.250 2.766 1.00 81.94 105 PHE A O 1
ATOM 822 N N . ILE A 1 106 ? -7.622 -2.811 4.751 1.00 79.75 106 ILE A N 1
ATOM 823 C CA . ILE A 1 106 ? -6.241 -2.834 4.243 1.00 79.75 106 ILE A CA 1
ATOM 824 C C . ILE A 1 106 ? -6.087 -3.899 3.153 1.00 79.75 106 ILE A C 1
ATOM 826 O O . ILE A 1 106 ? -5.596 -3.578 2.071 1.00 79.75 106 ILE A O 1
ATOM 830 N N . PHE A 1 107 ? -6.571 -5.127 3.379 1.00 82.12 107 PHE A N 1
ATOM 831 C CA . PHE A 1 107 ? -6.549 -6.176 2.350 1.00 82.12 107 PHE A CA 1
ATOM 832 C C . PHE A 1 107 ? -7.219 -5.719 1.054 1.00 82.12 107 PHE A C 1
ATOM 834 O O . PHE A 1 107 ? -6.629 -5.869 -0.012 1.00 82.12 107 PHE A O 1
ATOM 841 N N . SER A 1 108 ? -8.420 -5.132 1.127 1.00 83.25 108 SER A N 1
ATOM 842 C CA . SER A 1 108 ? -9.118 -4.657 -0.073 1.00 83.25 108 SER A CA 1
ATOM 843 C C . SER A 1 108 ? -8.336 -3.551 -0.773 1.00 83.25 108 SER A C 1
ATOM 845 O O . SER A 1 108 ? -8.193 -3.592 -1.991 1.00 83.25 108 SER A O 1
ATOM 847 N N . GLY A 1 109 ? -7.789 -2.588 -0.027 1.00 84.38 109 GLY A N 1
ATOM 848 C CA . GLY A 1 109 ? -6.977 -1.509 -0.590 1.00 84.38 109 GLY A CA 1
ATOM 849 C C . GLY A 1 109 ? -5.751 -2.033 -1.333 1.00 84.38 109 GLY A C 1
ATOM 850 O O . GLY A 1 109 ? -5.554 -1.705 -2.501 1.00 84.38 109 GLY A O 1
ATOM 851 N N . VAL A 1 110 ? -4.965 -2.895 -0.685 1.00 82.50 110 VAL A N 1
ATOM 852 C CA . VAL A 1 110 ? -3.761 -3.494 -1.282 1.00 82.50 110 VAL A CA 1
ATOM 853 C C . VAL A 1 110 ? -4.125 -4.398 -2.461 1.00 82.50 110 VAL A C 1
ATOM 855 O O . VAL A 1 110 ? -3.491 -4.315 -3.509 1.00 82.50 110 VAL A O 1
ATOM 858 N N . THR A 1 111 ? -5.188 -5.195 -2.344 1.00 85.75 111 THR A N 1
ATOM 859 C CA . THR A 1 111 ? -5.680 -6.059 -3.429 1.00 85.75 111 THR A CA 1
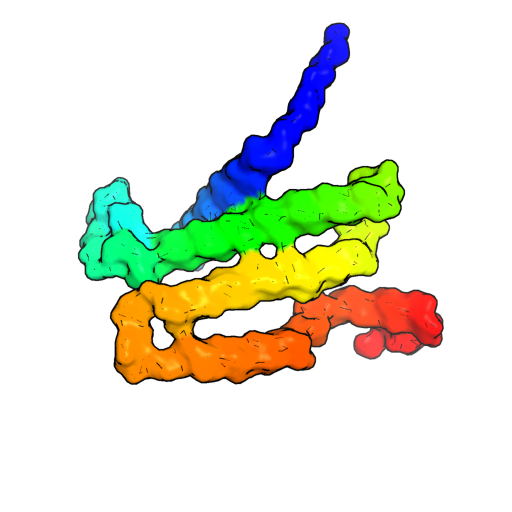ATOM 860 C C . THR A 1 111 ? -6.085 -5.239 -4.650 1.00 85.75 111 THR A C 1
ATOM 862 O O . THR A 1 111 ? -5.726 -5.596 -5.768 1.00 85.75 111 THR A O 1
ATOM 865 N N . LEU A 1 112 ? -6.785 -4.114 -4.468 1.00 87.56 112 LEU A N 1
ATOM 866 C CA . LEU A 1 112 ? -7.152 -3.223 -5.573 1.00 87.56 112 LEU A CA 1
ATOM 867 C C . LEU A 1 112 ? -5.923 -2.584 -6.227 1.00 87.56 112 LEU A C 1
ATOM 869 O O . LEU A 1 112 ? -5.878 -2.480 -7.452 1.00 87.56 112 LEU A O 1
ATOM 873 N N . TYR A 1 113 ? -4.917 -2.196 -5.439 1.00 87.12 113 TYR A N 1
ATOM 874 C CA . TYR A 1 113 ? -3.643 -1.720 -5.977 1.00 87.12 113 TYR A CA 1
ATOM 875 C C . TYR A 1 113 ? -2.942 -2.798 -6.812 1.00 87.12 113 TYR A C 1
ATOM 877 O O . TYR A 1 113 ? -2.584 -2.536 -7.959 1.00 87.12 113 TYR A O 1
ATOM 885 N N . CYS A 1 114 ? -2.806 -4.017 -6.285 1.00 87.94 114 CYS A N 1
ATOM 886 C CA . CYS A 1 114 ? -2.198 -5.140 -6.999 1.00 87.94 114 CYS A CA 1
ATOM 887 C C . CYS A 1 114 ? -2.980 -5.513 -8.265 1.00 87.94 114 CYS A C 1
ATOM 889 O O . CYS A 1 114 ? -2.370 -5.805 -9.290 1.00 87.94 114 CYS A O 1
ATOM 891 N N . ALA A 1 115 ? -4.315 -5.454 -8.226 1.00 87.56 115 ALA A N 1
ATOM 892 C CA . ALA A 1 115 ? -5.157 -5.653 -9.401 1.00 87.56 115 ALA A CA 1
ATOM 893 C C . ALA A 1 115 ? -4.881 -4.584 -10.465 1.00 87.56 115 ALA A C 1
ATOM 895 O O . ALA A 1 115 ? -4.722 -4.908 -11.640 1.00 87.56 115 ALA A O 1
ATOM 896 N N . GLY A 1 116 ? -4.808 -3.314 -10.053 1.00 88.00 116 GLY A N 1
ATOM 897 C CA . GLY A 1 116 ? -4.509 -2.188 -10.934 1.00 88.00 116 GLY A CA 1
ATOM 898 C C . GLY A 1 116 ? -3.124 -2.293 -11.565 1.00 88.00 116 GLY A C 1
ATOM 899 O O . GLY A 1 116 ? -2.994 -2.109 -12.771 1.00 88.00 116 GLY A O 1
ATOM 900 N N . ASP A 1 117 ? -2.106 -2.653 -10.785 1.00 87.50 117 ASP A N 1
ATOM 901 C CA . ASP A 1 117 ? -0.760 -2.924 -11.297 1.00 87.50 117 ASP A CA 1
ATOM 902 C C . ASP A 1 117 ? -0.758 -4.104 -12.283 1.00 87.50 117 ASP A C 1
ATOM 904 O O . ASP A 1 117 ? -0.243 -3.983 -13.392 1.00 87.50 117 ASP A O 1
ATOM 908 N N . ALA A 1 118 ? -1.421 -5.214 -11.954 1.00 87.81 118 ALA A N 1
ATOM 909 C CA . ALA A 1 118 ? -1.515 -6.368 -12.846 1.00 87.81 118 ALA A CA 1
ATOM 910 C C . ALA A 1 118 ? -2.226 -6.048 -14.175 1.00 87.81 118 ALA A C 1
ATOM 912 O O . ALA A 1 118 ? -1.842 -6.594 -15.206 1.00 87.81 118 ALA A O 1
ATOM 913 N N . ALA A 1 119 ? -3.245 -5.180 -14.167 1.00 87.50 119 ALA A N 1
ATOM 914 C CA . ALA A 1 119 ? -4.021 -4.841 -15.366 1.00 87.50 119 ALA A CA 1
ATOM 915 C C . ALA A 1 119 ? -3.421 -3.706 -16.209 1.00 87.50 119 ALA A C 1
ATOM 917 O O . ALA A 1 119 ? -3.604 -3.701 -17.425 1.00 87.50 119 ALA A O 1
ATOM 918 N N . LEU A 1 120 ? -2.784 -2.713 -15.582 1.00 89.62 120 LEU A N 1
ATOM 919 C CA . LEU A 1 120 ? -2.434 -1.447 -16.239 1.00 89.62 120 LEU A CA 1
ATOM 920 C C . LEU A 1 120 ? -0.930 -1.253 -16.444 1.00 89.62 120 LEU A C 1
ATOM 922 O O . LEU A 1 120 ? -0.545 -0.382 -17.225 1.00 89.62 120 LEU A O 1
ATOM 926 N N . ASN A 1 121 ? -0.081 -2.029 -15.766 1.00 87.50 121 ASN A N 1
ATOM 927 C CA . ASN A 1 121 ? 1.363 -1.880 -15.883 1.00 87.50 121 ASN A CA 1
ATOM 928 C C . ASN A 1 121 ? 1.849 -2.398 -17.257 1.00 87.50 121 ASN A C 1
ATOM 930 O O . ASN A 1 121 ? 1.737 -3.593 -17.547 1.00 87.50 121 ASN A O 1
ATOM 934 N N . PRO A 1 122 ? 2.415 -1.528 -18.116 1.00 86.38 122 PRO A N 1
ATOM 935 C CA . PRO A 1 122 ? 2.835 -1.891 -19.466 1.00 86.38 122 PRO A CA 1
ATOM 936 C C . PRO A 1 122 ? 4.034 -2.847 -19.498 1.00 86.38 122 PRO A C 1
ATOM 938 O O . PRO A 1 122 ? 4.311 -3.399 -20.562 1.00 86.38 122 PRO A O 1
ATOM 941 N N . ASN A 1 123 ? 4.719 -3.058 -18.371 1.00 85.56 123 ASN A N 1
ATOM 942 C CA . ASN A 1 123 ? 5.833 -4.002 -18.266 1.00 85.56 123 ASN A CA 1
ATOM 943 C C . ASN A 1 123 ? 5.350 -5.461 -18.240 1.00 85.56 123 ASN A C 1
ATOM 945 O O . ASN A 1 123 ? 6.138 -6.367 -18.467 1.00 85.56 123 ASN A O 1
ATOM 949 N N . HIS A 1 124 ? 4.054 -5.698 -18.022 1.00 84.81 124 HIS A N 1
ATOM 950 C CA . HIS A 1 124 ? 3.469 -7.035 -17.918 1.00 84.81 124 HIS A CA 1
ATOM 951 C C . HIS A 1 124 ? 2.902 -7.583 -19.237 1.00 84.81 124 HIS A C 1
ATOM 953 O O . HIS A 1 124 ? 2.200 -8.585 -19.225 1.00 84.81 124 HIS A O 1
ATOM 959 N N . LYS A 1 125 ? 3.160 -6.945 -20.387 1.00 77.25 125 LYS A N 1
ATOM 960 C CA . LYS A 1 125 ? 2.520 -7.309 -21.671 1.00 77.25 125 LYS A CA 1
ATOM 961 C C . LYS A 1 125 ? 2.734 -8.762 -22.104 1.00 77.25 125 LYS A C 1
ATOM 963 O O . LYS A 1 125 ? 1.897 -9.293 -22.825 1.00 77.25 125 LYS A O 1
ATOM 968 N N . GLU A 1 126 ? 3.838 -9.372 -21.687 1.00 80.38 126 GLU A N 1
ATOM 969 C CA . GLU A 1 126 ? 4.185 -10.758 -22.023 1.00 80.38 126 GLU A CA 1
ATOM 970 C C . GLU A 1 126 ? 3.888 -11.745 -20.880 1.00 80.38 126 GLU A C 1
ATOM 972 O O . GLU A 1 126 ? 4.089 -12.948 -21.028 1.00 80.38 126 GLU A O 1
ATOM 977 N N . GLU A 1 127 ? 3.376 -11.261 -19.746 1.00 81.38 127 GLU A N 1
ATOM 978 C CA . GLU A 1 127 ? 3.132 -12.052 -18.544 1.00 81.38 127 GLU A CA 1
ATOM 979 C C . GLU A 1 127 ? 1.633 -12.131 -18.224 1.00 81.38 127 GLU A C 1
ATOM 981 O O . GLU A 1 127 ? 0.918 -11.129 -18.249 1.00 81.38 127 GLU A O 1
ATOM 986 N N . ASP A 1 128 ? 1.140 -13.303 -17.812 1.00 83.62 128 ASP A N 1
ATOM 987 C CA . ASP A 1 128 ? -0.238 -13.439 -17.317 1.00 83.62 128 ASP A CA 1
ATOM 988 C C . ASP A 1 128 ? -0.355 -13.020 -15.838 1.00 83.62 128 ASP A C 1
ATOM 990 O O . ASP A 1 128 ? -0.667 -13.799 -14.930 1.00 83.62 128 ASP A O 1
ATOM 994 N N . ARG A 1 129 ? -0.069 -11.743 -15.575 1.00 86.12 129 ARG A N 1
ATOM 995 C CA . ARG A 1 129 ? -0.059 -11.181 -14.215 1.00 86.12 129 ARG A CA 1
ATOM 996 C C . ARG A 1 129 ? -1.429 -11.131 -13.574 1.00 86.12 129 ARG A C 1
ATOM 998 O O . ARG A 1 129 ? -1.516 -11.167 -12.350 1.00 86.12 129 ARG A O 1
ATOM 1005 N N . MET A 1 130 ? -2.495 -11.090 -14.368 1.00 86.69 130 MET A N 1
ATOM 1006 C CA . MET A 1 130 ? -3.855 -11.127 -13.843 1.00 86.69 130 MET A CA 1
ATOM 1007 C C . MET A 1 130 ? -4.202 -12.512 -13.284 1.00 86.69 130 MET A C 1
ATOM 1009 O O . MET A 1 130 ? -4.878 -12.606 -12.257 1.00 86.69 130 MET A O 1
ATOM 1013 N N . THR A 1 131 ? -3.720 -13.591 -13.905 1.00 86.38 131 THR A N 1
ATOM 1014 C CA . THR A 1 131 ? -3.856 -14.945 -13.348 1.00 86.38 131 THR A CA 1
ATOM 1015 C C . THR A 1 131 ? -3.037 -15.106 -12.073 1.00 86.38 131 THR A C 1
ATOM 1017 O O . THR A 1 131 ? -3.578 -15.573 -11.068 1.00 86.38 131 THR A O 1
ATOM 1020 N N . THR A 1 132 ? -1.786 -14.631 -12.056 1.00 85.56 132 THR A N 1
ATOM 1021 C CA . THR A 1 132 ? -0.965 -14.612 -10.832 1.00 85.56 132 THR A CA 1
ATOM 1022 C C . THR A 1 132 ? -1.648 -13.820 -9.722 1.00 85.56 132 THR A C 1
ATOM 1024 O O . THR A 1 132 ? -1.786 -14.321 -8.613 1.00 85.56 132 THR A O 1
ATOM 1027 N N . PHE A 1 133 ? -2.161 -12.624 -10.019 1.00 87.44 133 PHE A N 1
ATOM 1028 C CA . PHE A 1 133 ? -2.908 -11.809 -9.064 1.00 87.44 133 PHE A CA 1
ATOM 1029 C C . PHE A 1 133 ? -4.097 -12.568 -8.463 1.00 87.44 133 PHE A C 1
ATOM 1031 O O . PHE A 1 133 ? -4.268 -12.558 -7.246 1.00 87.44 133 PHE A O 1
ATOM 1038 N N . LYS A 1 134 ? -4.905 -13.254 -9.279 1.00 84.44 134 LYS A N 1
ATOM 1039 C CA . LYS A 1 134 ? -6.053 -14.034 -8.786 1.00 84.44 134 LYS A CA 1
ATOM 1040 C C . LYS A 1 134 ? -5.615 -15.171 -7.862 1.00 84.44 134 LYS A C 1
ATOM 1042 O O . LYS A 1 134 ? -6.207 -15.334 -6.796 1.00 84.44 134 LYS A O 1
ATOM 1047 N N . SER A 1 135 ? -4.585 -15.922 -8.255 1.00 80.38 135 SER A N 1
ATOM 1048 C CA . SER A 1 135 ? -4.029 -17.022 -7.456 1.00 80.38 135 SER A CA 1
ATOM 1049 C C . SER A 1 135 ? -3.464 -16.516 -6.128 1.00 80.38 135 SER A C 1
ATOM 1051 O O . SER A 1 135 ? -3.834 -17.005 -5.065 1.00 80.38 135 SER A O 1
ATOM 1053 N N . GLU A 1 136 ? -2.634 -15.476 -6.169 1.00 79.19 136 GLU A N 1
ATOM 1054 C CA . GLU A 1 136 ? -1.969 -14.938 -4.981 1.00 79.19 136 GLU A CA 1
ATOM 1055 C C . GLU A 1 136 ? -2.921 -14.181 -4.056 1.00 79.19 136 GLU A C 1
ATOM 1057 O O . GLU A 1 136 ? -2.779 -14.253 -2.838 1.00 79.19 136 GLU A O 1
ATOM 1062 N N . THR A 1 137 ? -3.944 -13.512 -4.592 1.00 81.75 137 THR A N 1
ATOM 1063 C CA . THR A 1 137 ? -4.999 -12.892 -3.773 1.00 81.75 137 THR A CA 1
ATOM 1064 C C . THR A 1 137 ? -5.796 -13.955 -3.033 1.00 81.75 137 THR A C 1
ATOM 1066 O O . THR A 1 137 ? -6.078 -13.794 -1.847 1.00 81.75 137 THR A O 1
ATOM 1069 N N . TYR A 1 138 ? -6.132 -15.061 -3.703 1.00 70.88 138 TYR A N 1
ATOM 1070 C CA . TYR A 1 138 ? -6.802 -16.190 -3.065 1.00 70.88 138 TYR A CA 1
ATOM 1071 C C . TYR A 1 138 ? -5.916 -16.829 -1.989 1.00 70.88 138 TYR A C 1
ATOM 1073 O O . TYR A 1 138 ? -6.363 -17.002 -0.855 1.00 70.88 138 TYR A O 1
ATOM 1081 N N . ASN A 1 139 ? -4.644 -17.088 -2.297 1.00 69.62 139 ASN A N 1
ATOM 1082 C CA . ASN A 1 139 ? -3.677 -17.610 -1.329 1.00 69.62 139 ASN A CA 1
ATOM 1083 C C . ASN A 1 139 ? -3.498 -16.664 -0.137 1.00 69.62 139 ASN A C 1
ATOM 1085 O O . ASN A 1 139 ? -3.443 -17.121 0.999 1.00 69.62 139 ASN A O 1
ATOM 1089 N N . SER A 1 140 ? -3.471 -15.350 -0.364 1.00 70.56 140 SER A N 1
ATOM 1090 C CA . SER A 1 140 ? -3.347 -14.351 0.703 1.00 70.56 140 SER A CA 1
ATOM 1091 C C . SER A 1 140 ? -4.613 -14.265 1.558 1.00 70.56 140 SER A C 1
ATOM 1093 O O . SER A 1 140 ? -4.539 -14.181 2.781 1.00 70.56 140 SER A O 1
ATOM 1095 N N . TYR A 1 141 ? -5.792 -14.355 0.942 1.00 67.19 141 TYR A N 1
ATOM 1096 C CA . TYR A 1 141 ? -7.068 -14.406 1.654 1.00 67.19 141 TYR A CA 1
ATOM 1097 C C . TYR A 1 141 ? -7.178 -15.650 2.551 1.00 67.19 141 TYR A C 1
ATOM 1099 O O . TYR A 1 141 ? -7.584 -15.544 3.709 1.00 67.19 141 TYR A O 1
ATOM 1107 N N . VAL A 1 142 ? -6.792 -16.820 2.031 1.00 62.97 142 VAL A N 1
ATOM 1108 C CA . VAL A 1 142 ? -6.864 -18.101 2.752 1.00 62.97 142 VAL A CA 1
ATOM 1109 C C . VAL A 1 142 ? -5.711 -18.265 3.754 1.00 62.97 142 VAL A C 1
ATOM 1111 O O . VAL A 1 142 ? -5.922 -18.816 4.831 1.00 62.97 142 VAL A O 1
ATOM 1114 N N . GLY A 1 143 ? -4.506 -17.786 3.428 1.00 54.56 143 GLY A N 1
ATOM 1115 C CA . GLY A 1 143 ? -3.261 -18.066 4.155 1.00 54.56 143 GLY A CA 1
ATOM 1116 C C . GLY A 1 143 ? -2.656 -16.903 4.951 1.00 54.56 143 GLY A C 1
ATOM 1117 O O . GLY A 1 143 ? -2.053 -17.143 5.990 1.00 54.56 143 GLY A O 1
ATOM 1118 N N . SER A 1 144 ? -2.806 -15.636 4.544 1.00 52.50 144 SER A N 1
ATOM 1119 C CA . SER A 1 144 ? -2.232 -14.488 5.286 1.00 52.50 144 SER A CA 1
ATOM 1120 C C . SER A 1 144 ? -3.081 -14.054 6.485 1.00 52.50 144 SER A C 1
ATOM 1122 O O . SER A 1 144 ? -2.600 -13.332 7.360 1.00 52.50 144 SER A O 1
ATOM 1124 N N . ASN A 1 145 ? -4.323 -14.539 6.556 1.00 50.09 145 ASN A N 1
ATOM 1125 C CA . ASN A 1 145 ? -5.242 -14.314 7.670 1.00 50.09 145 ASN A CA 1
ATOM 1126 C C . ASN A 1 145 ? -4.751 -14.967 8.982 1.00 50.09 145 ASN A C 1
ATOM 1128 O O . ASN A 1 145 ? -5.204 -14.610 10.060 1.00 50.09 145 ASN A O 1
ATOM 1132 N N . THR A 1 146 ? -3.798 -15.899 8.940 1.00 48.62 146 THR A N 1
ATOM 1133 C CA . THR A 1 146 ? -3.199 -16.463 10.159 1.00 48.62 146 THR A CA 1
ATOM 1134 C C . THR A 1 146 ? -1.974 -15.690 10.630 1.00 48.62 146 THR A C 1
ATOM 1136 O O . THR A 1 146 ? -1.899 -15.428 11.817 1.00 48.62 146 THR A O 1
ATOM 1139 N N . ALA A 1 147 ? -1.067 -15.237 9.757 1.00 47.94 147 ALA A N 1
ATOM 1140 C CA . ALA A 1 147 ? 0.185 -14.588 10.186 1.00 47.94 147 ALA A CA 1
ATOM 1141 C C . ALA A 1 147 ? 0.000 -13.157 10.739 1.00 47.94 147 ALA A C 1
ATOM 1143 O O . ALA A 1 147 ? 0.643 -12.766 11.710 1.00 47.94 147 ALA A O 1
ATOM 1144 N N . TRP A 1 148 ? -0.900 -12.359 10.153 1.00 50.34 148 TRP A N 1
ATOM 1145 C CA . TRP A 1 148 ? -1.165 -10.989 10.632 1.00 50.34 148 TRP A CA 1
ATOM 1146 C C . TRP A 1 148 ? -2.033 -10.961 11.892 1.00 50.34 148 TRP A C 1
ATOM 1148 O O . TRP A 1 148 ? -1.945 -10.032 12.698 1.00 50.34 148 TRP A O 1
ATOM 1158 N N . PHE A 1 149 ? -2.875 -11.983 12.063 1.00 53.88 149 PHE A N 1
ATOM 1159 C CA . PHE A 1 149 ? -3.739 -12.126 13.229 1.00 53.88 149 PHE A CA 1
ATOM 1160 C C . PHE A 1 149 ? -3.200 -13.092 14.268 1.00 53.88 149 PHE A C 1
ATOM 1162 O O . PHE A 1 149 ? -3.782 -13.150 15.343 1.00 53.88 149 PHE A O 1
ATOM 1169 N N . GLU A 1 150 ? -2.087 -13.777 14.015 1.00 53.44 150 GLU A N 1
ATOM 1170 C CA . GLU A 1 150 ? -1.460 -14.738 14.928 1.00 53.44 150 GLU A CA 1
ATOM 1171 C C . GLU A 1 150 ? -1.308 -14.187 16.350 1.00 53.44 150 GLU A C 1
ATOM 1173 O O . GLU A 1 150 ? -1.695 -14.875 17.288 1.00 53.44 150 GLU A O 1
ATOM 1178 N N . PRO A 1 151 ? -0.890 -12.920 16.561 1.00 59.69 151 PRO A N 1
ATOM 1179 C CA . PRO A 1 151 ? -0.807 -12.359 17.912 1.00 59.69 151 PRO A CA 1
ATOM 1180 C C . PRO A 1 151 ? -2.174 -12.119 18.580 1.00 59.69 151 PRO A C 1
ATOM 1182 O O . PRO A 1 151 ? -2.266 -11.972 19.798 1.00 59.69 151 PRO A O 1
ATOM 1185 N N . TYR A 1 152 ? -3.250 -12.040 17.794 1.00 57.50 152 TYR A N 1
ATOM 1186 C CA . TYR A 1 152 ? -4.609 -11.703 18.230 1.00 57.50 152 TYR A CA 1
ATOM 1187 C C . TYR A 1 152 ? -5.557 -12.911 18.266 1.00 57.50 152 TYR A C 1
ATOM 1189 O O . TYR A 1 152 ? -6.553 -12.874 18.994 1.00 57.50 152 TYR A O 1
ATOM 1197 N N . VAL A 1 153 ? -5.254 -13.981 17.525 1.00 57.38 153 VAL A N 1
ATOM 1198 C CA . VAL A 1 153 ? -6.001 -15.247 17.502 1.00 57.38 153 VAL A CA 1
ATOM 1199 C C . VAL A 1 153 ? -6.088 -15.866 18.904 1.00 57.38 153 VAL A C 1
ATOM 1201 O O . VAL A 1 153 ? -7.211 -16.141 19.331 1.00 57.38 153 VAL A O 1
ATOM 1204 N N . PRO A 1 154 ? -5.000 -15.979 19.692 1.00 55.75 154 PRO A N 1
ATOM 1205 C CA . PRO A 1 154 ? -5.071 -16.527 21.042 1.00 55.75 154 PRO A CA 1
ATOM 1206 C C . PRO A 1 154 ? -5.970 -15.686 21.964 1.00 55.75 154 PRO A C 1
ATOM 1208 O O . PRO A 1 154 ? -6.750 -16.225 22.745 1.00 55.75 154 PRO A O 1
ATOM 1211 N N . VAL A 1 155 ? -5.965 -14.356 21.809 1.00 61.38 155 VAL A N 1
ATOM 1212 C CA . VAL A 1 155 ? -6.833 -13.434 22.569 1.00 61.38 155 VAL A CA 1
ATOM 1213 C C . VAL A 1 155 ? -8.309 -13.587 22.182 1.00 61.38 155 VAL A C 1
ATOM 1215 O O . VAL A 1 155 ? -9.192 -13.515 23.042 1.00 61.38 155 VAL A O 1
ATOM 1218 N N . ALA A 1 156 ? -8.604 -13.786 20.897 1.00 59.91 156 ALA A N 1
ATOM 1219 C CA . ALA A 1 156 ? -9.964 -14.006 20.410 1.00 59.91 156 ALA A CA 1
ATOM 1220 C C . ALA A 1 156 ? -10.508 -15.378 20.841 1.00 59.91 156 ALA A C 1
ATOM 1222 O O . ALA A 1 156 ? -11.639 -15.461 21.326 1.00 59.91 156 ALA A O 1
ATOM 1223 N N . VAL A 1 157 ? -9.691 -16.430 20.742 1.00 56.91 157 VAL A N 1
ATOM 1224 C CA . VAL A 1 157 ? -10.028 -17.785 21.203 1.00 56.91 157 VAL A CA 1
ATOM 1225 C C . VAL A 1 157 ? -10.226 -17.800 22.717 1.00 56.91 157 VAL A C 1
ATOM 1227 O O . VAL A 1 157 ? -11.238 -18.316 23.185 1.00 56.91 157 VAL A O 1
ATOM 1230 N N . ALA A 1 158 ? -9.360 -17.135 23.487 1.00 62.91 158 ALA A N 1
ATOM 1231 C CA . ALA A 1 158 ? -9.507 -17.022 24.939 1.00 62.91 158 ALA A CA 1
ATOM 1232 C C . ALA A 1 158 ? -10.830 -16.363 25.365 1.00 62.91 158 ALA A C 1
ATOM 1234 O O . ALA A 1 158 ? -11.403 -16.727 26.393 1.00 62.91 158 ALA A O 1
ATOM 1235 N N . LYS A 1 159 ? -11.345 -15.410 24.576 1.00 64.25 159 LYS A N 1
ATOM 1236 C CA . LYS A 1 159 ? -12.639 -14.759 24.838 1.00 64.25 159 LYS A CA 1
ATOM 1237 C C . LYS A 1 159 ? -13.849 -15.658 24.589 1.00 64.25 159 LYS A C 1
ATOM 1239 O O . LYS A 1 159 ? -14.880 -15.431 25.214 1.00 64.25 159 LYS A O 1
ATOM 1244 N N . LEU A 1 160 ? -13.748 -16.622 23.676 1.00 61.56 160 LEU A N 1
ATOM 1245 C CA . LEU A 1 160 ? -14.866 -17.484 23.275 1.00 61.56 160 LEU A CA 1
ATOM 1246 C C . LEU A 1 160 ? -14.828 -18.859 23.950 1.00 61.56 160 LEU A C 1
ATOM 1248 O O . LEU A 1 160 ? -15.869 -19.375 24.342 1.00 61.56 160 LEU A O 1
ATOM 1252 N N . ALA A 1 161 ? -13.639 -19.436 24.099 1.00 73.44 161 ALA A N 1
ATOM 1253 C CA . ALA A 1 161 ? -13.415 -20.792 24.600 1.00 73.44 161 ALA A CA 1
ATOM 1254 C C . ALA A 1 161 ? -12.737 -20.827 25.985 1.00 73.44 161 ALA A C 1
ATOM 1256 O O . ALA A 1 161 ? -12.492 -21.900 26.532 1.00 73.44 161 ALA A O 1
ATOM 1257 N N . GLY A 1 162 ? -12.470 -19.658 26.576 1.00 66.12 162 GLY A N 1
ATOM 1258 C CA . GLY A 1 162 ? -11.834 -19.510 27.883 1.00 66.12 162 GLY A CA 1
ATOM 1259 C C . GLY A 1 162 ? -10.298 -19.449 27.822 1.00 66.12 162 GLY A C 1
ATOM 1260 O O . GLY A 1 162 ? -9.697 -19.856 26.827 1.00 66.12 162 GLY A O 1
ATOM 1261 N N . PRO A 1 163 ? -9.629 -18.955 28.885 1.00 64.88 163 PRO A N 1
ATOM 1262 C CA . PRO A 1 163 ? -8.199 -18.614 28.866 1.00 64.88 163 PRO A CA 1
ATOM 1263 C C . PRO A 1 163 ? -7.260 -19.761 28.468 1.00 64.88 163 PRO A C 1
ATOM 1265 O O . PRO A 1 163 ? -6.245 -19.516 27.828 1.00 64.88 163 PRO A O 1
ATOM 1268 N N . ALA A 1 164 ? -7.612 -21.005 28.808 1.00 69.44 164 ALA A N 1
ATOM 1269 C CA . ALA A 1 164 ? -6.807 -22.193 28.512 1.00 69.44 164 ALA A CA 1
ATOM 1270 C C . ALA A 1 164 ? -6.765 -22.561 27.016 1.00 69.44 164 ALA A C 1
ATOM 1272 O O . ALA A 1 164 ? -5.861 -23.264 26.580 1.00 69.44 164 ALA A O 1
ATOM 1273 N N . ALA A 1 165 ? -7.736 -22.097 26.226 1.00 58.88 165 ALA A N 1
ATOM 1274 C CA . ALA A 1 165 ? -7.787 -22.351 24.789 1.00 58.88 165 ALA A CA 1
ATOM 1275 C C . ALA A 1 165 ? -6.952 -21.345 23.974 1.00 58.88 165 ALA A C 1
ATOM 1277 O O . ALA A 1 165 ? -6.693 -21.580 22.801 1.00 58.88 165 ALA A O 1
ATOM 1278 N N . GLY A 1 166 ? -6.546 -20.223 24.579 1.00 50.16 166 GLY A N 1
ATOM 1279 C CA . GLY A 1 166 ? -5.745 -19.174 23.939 1.00 50.16 166 GLY A CA 1
ATOM 1280 C C . GLY A 1 166 ? -4.272 -19.171 24.349 1.00 50.16 166 GLY A C 1
ATOM 1281 O O . GLY A 1 166 ? -3.624 -18.140 24.231 1.00 50.16 166 GLY A O 1
ATOM 1282 N N . SER A 1 167 ? -3.754 -20.267 24.905 1.00 52.25 167 SER A N 1
ATOM 1283 C CA . SER A 1 167 ? -2.362 -20.384 25.375 1.00 52.25 167 SER A CA 1
ATOM 1284 C C . SER A 1 167 ? -1.483 -21.291 24.502 1.00 52.25 167 SER A C 1
ATOM 1286 O O . SER A 1 167 ? -0.415 -21.701 24.951 1.00 52.25 167 SER A O 1
ATOM 1288 N N . SER A 1 168 ? -1.948 -21.634 23.298 1.00 51.09 168 SER A N 1
ATOM 1289 C CA . SER A 1 168 ? -1.229 -22.439 22.300 1.00 51.09 168 SER A CA 1
ATOM 1290 C C . SER A 1 168 ? -0.505 -21.571 21.284 1.00 51.09 168 SER A C 1
ATOM 1292 O O . SER A 1 168 ? -1.206 -20.704 20.709 1.00 51.09 168 SER A O 1
#

Foldseek 3Di:
DDPPPPDPDLVVQLVVQLVVQLVCLVVCCCVVCVPDPFALACCLVVVVHDHPHNAQPGPVVVSNQLSNQLSVLVSVLQVVCCVVVVDGDDCVVVVVSVLCSCLPRSLVSVLVSQCCSLVPRPVCPVPNSNVVSVVVSVCCNVPVSCVVCVVPVLVVCCVVVNNVRSPD

pLDDT: mean 77.62, std 13.37, range [35.56, 93.12]

Organism: NCBI:txid267567

Sequence (168 aa):
MSFATSAPKVAQAVTATFATYCTADFLSNFIQHPTQKMDYGFLNSFIGREVDQPFWGTRTQHIIGVAGCLAITDHTSQALFQKVFKKELCFAKSPAAFVAHTFLFIFSGVTLYCAGDAALNPNHKEEDRMTTFKSETYNSYVGSNTAWFEPYVPVAVAKLAGPAAGSS